Protein AF-A0A382S7E5-F1 (afdb_monomer_lite)

InterPro domains:
  IPR021523 Protein of unknown function DUF3187 [PF11383] (9-156)

Radius of gyration: 20.49 Å; chains: 1; bounding box: 45×39×52 Å

Organism: NCBI:txid408172

pLDDT: mean 77.65, std 15.8, range [34.34, 96.56]

Structure (mmCIF, N/CA/C/O backbone):
data_AF-A0A382S7E5-F1
#
_entry.id   AF-A0A382S7E5-F1
#
loop_
_atom_site.group_PDB
_atom_site.id
_atom_site.type_symbol
_atom_site.label_atom_id
_atom_site.label_alt_id
_atom_site.label_comp_id
_atom_site.label_asym_id
_atom_site.label_entity_id
_atom_site.label_seq_id
_atom_site.pdbx_PDB_ins_code
_atom_site.Cartn_x
_atom_site.Cartn_y
_atom_site.Cartn_z
_atom_site.occupancy
_atom_site.B_iso_or_equiv
_atom_site.auth_seq_id
_atom_site.auth_comp_id
_atom_site.auth_asym_id
_atom_site.auth_atom_id
_atom_site.pdbx_PDB_model_num
ATOM 1 N N . VAL A 1 1 ? 22.629 -14.779 -7.024 1.00 34.34 1 VAL A N 1
ATOM 2 C CA . VAL A 1 1 ? 22.040 -15.539 -5.892 1.00 34.34 1 VAL A CA 1
ATOM 3 C C . VAL A 1 1 ? 20.752 -14.827 -5.507 1.00 34.34 1 VAL A C 1
ATOM 5 O O . VAL A 1 1 ? 20.837 -13.763 -4.911 1.00 34.34 1 VAL A O 1
ATOM 8 N N . LYS A 1 2 ? 19.585 -15.326 -5.947 1.00 38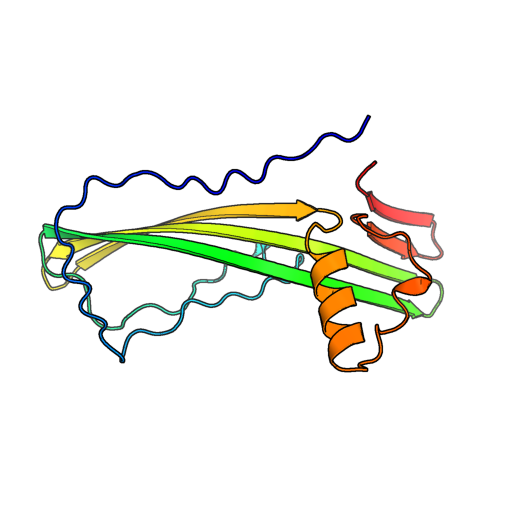.50 2 LYS A N 1
ATOM 9 C CA . LYS A 1 2 ? 18.281 -14.711 -5.643 1.00 38.50 2 LYS A CA 1
ATOM 10 C C . LYS A 1 2 ? 18.067 -14.766 -4.128 1.00 38.50 2 LYS A C 1
ATOM 12 O O . LYS A 1 2 ? 17.980 -15.855 -3.565 1.00 38.50 2 LYS A O 1
ATOM 17 N N . ARG A 1 3 ? 18.022 -13.613 -3.460 1.00 44.47 3 ARG A N 1
ATOM 18 C CA . ARG A 1 3 ? 17.517 -13.535 -2.087 1.00 44.47 3 ARG A CA 1
ATOM 19 C C . ARG A 1 3 ? 16.009 -13.720 -2.193 1.00 44.47 3 ARG A C 1
ATOM 21 O O . ARG A 1 3 ? 15.323 -12.776 -2.560 1.00 44.47 3 ARG A O 1
ATOM 28 N N . SER A 1 4 ? 15.494 -14.927 -1.951 1.00 41.88 4 SER A N 1
ATOM 29 C CA . SER A 1 4 ? 14.046 -15.095 -1.821 1.00 41.88 4 SER A CA 1
ATOM 30 C C . SER A 1 4 ? 13.624 -14.323 -0.574 1.00 41.88 4 SER A C 1
ATOM 32 O O . SER A 1 4 ? 13.877 -14.768 0.548 1.00 41.88 4 SER A O 1
ATOM 34 N N . GLN A 1 5 ? 13.059 -13.134 -0.759 1.00 51.91 5 GLN A N 1
ATOM 35 C CA . GLN A 1 5 ? 12.388 -12.432 0.320 1.00 51.91 5 GLN A CA 1
ATOM 36 C C . GLN A 1 5 ? 11.166 -13.288 0.660 1.00 51.91 5 GLN A C 1
ATOM 38 O O . GLN A 1 5 ? 10.186 -13.318 -0.079 1.00 51.91 5 GLN A O 1
ATOM 43 N N . LEU A 1 6 ? 11.264 -14.094 1.721 1.00 44.97 6 LEU A N 1
ATOM 44 C CA . LEU A 1 6 ? 10.096 -14.763 2.275 1.00 44.97 6 LEU A CA 1
ATOM 45 C C . LEU A 1 6 ? 9.182 -13.655 2.802 1.00 44.97 6 LEU A C 1
ATOM 47 O O . LEU A 1 6 ? 9.420 -13.110 3.880 1.00 44.97 6 LEU A O 1
ATOM 51 N N . PHE A 1 7 ? 8.137 -13.323 2.049 1.00 49.59 7 PHE A N 1
ATOM 52 C CA . PHE A 1 7 ? 7.020 -12.555 2.577 1.00 49.59 7 PHE A CA 1
ATOM 53 C C . PHE A 1 7 ? 6.308 -13.452 3.585 1.00 49.59 7 PHE A C 1
ATOM 55 O O . PHE A 1 7 ? 5.495 -14.310 3.239 1.00 49.59 7 PHE A O 1
ATOM 62 N N . LEU A 1 8 ? 6.702 -13.320 4.850 1.00 39.62 8 LEU A N 1
ATOM 63 C CA . LEU A 1 8 ? 6.115 -14.075 5.940 1.00 39.62 8 LEU A CA 1
ATOM 64 C C . LEU A 1 8 ? 4.685 -13.566 6.150 1.00 39.62 8 LEU A C 1
ATOM 66 O O . LEU A 1 8 ? 4.448 -12.614 6.894 1.00 39.62 8 LEU A O 1
ATOM 70 N N . ILE A 1 9 ? 3.719 -14.209 5.496 1.00 49.25 9 ILE A N 1
ATOM 71 C CA . ILE A 1 9 ? 2.330 -14.165 5.942 1.00 49.25 9 ILE A CA 1
ATOM 72 C C . ILE A 1 9 ? 2.328 -14.911 7.273 1.00 49.25 9 ILE A C 1
ATOM 74 O O . ILE A 1 9 ? 2.323 -16.141 7.320 1.00 49.25 9 ILE A O 1
ATOM 78 N N . LEU A 1 10 ? 2.433 -14.162 8.369 1.00 41.34 10 LEU A N 1
ATOM 79 C CA . LEU A 1 10 ? 2.378 -14.718 9.710 1.00 41.34 10 LEU A CA 1
ATOM 80 C C . LEU A 1 10 ? 0.947 -15.211 9.963 1.00 41.34 10 LEU A C 1
ATOM 82 O O . LEU A 1 10 ? 0.101 -14.483 10.479 1.00 41.34 10 LEU A O 1
ATOM 86 N N . VAL A 1 11 ? 0.675 -16.462 9.596 1.00 45.94 11 VAL A N 1
ATOM 87 C CA . VAL A 1 11 ? -0.523 -17.179 10.035 1.00 45.94 11 VAL A CA 1
ATOM 88 C C . VAL A 1 11 ? -0.266 -17.614 11.475 1.00 45.94 11 VAL A C 1
ATOM 90 O O . VAL A 1 11 ? 0.164 -18.731 11.748 1.00 45.94 11 VAL A O 1
ATOM 93 N N . LEU A 1 12 ? -0.454 -16.689 12.417 1.00 43.00 12 LEU A N 1
ATOM 94 C CA . LEU A 1 12 ? -0.509 -17.037 13.833 1.00 43.00 12 LEU A CA 1
ATOM 95 C C . LEU A 1 12 ? -1.721 -17.958 14.037 1.00 43.00 12 LEU A C 1
ATOM 97 O O . LEU A 1 12 ? -2.836 -17.549 13.698 1.00 43.00 12 LEU A O 1
ATOM 101 N N . PRO A 1 13 ? -1.554 -19.165 14.610 1.00 43.41 13 PRO A N 1
ATOM 102 C CA . PRO A 1 13 ? -2.684 -19.930 15.098 1.00 43.41 13 PRO A CA 1
ATOM 103 C C . PRO A 1 13 ? -3.197 -19.186 16.330 1.00 43.41 13 PRO A C 1
ATOM 105 O O . PRO A 1 13 ? -2.748 -19.407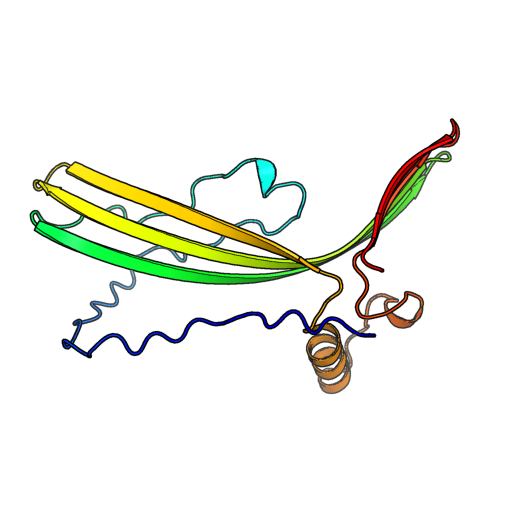 17.454 1.00 43.41 13 PRO A O 1
ATOM 108 N N . LEU A 1 14 ? -4.090 -18.222 16.113 1.00 47.56 14 LEU A N 1
ATOM 109 C CA . LEU A 1 14 ? -4.796 -17.575 17.201 1.00 47.56 14 LEU A CA 1
ATOM 110 C C . LEU A 1 14 ? -5.669 -18.666 17.814 1.00 47.56 14 LEU A C 1
ATOM 112 O O . LEU A 1 14 ? -6.585 -19.155 17.154 1.00 47.56 14 LEU A O 1
ATOM 116 N N . ALA A 1 15 ? -5.325 -19.108 19.027 1.00 46.69 15 ALA A N 1
ATOM 117 C CA . ALA A 1 15 ? -6.127 -20.054 19.787 1.00 46.69 15 ALA A CA 1
ATOM 118 C C . ALA A 1 15 ? -7.587 -19.597 19.704 1.00 46.69 15 ALA A C 1
ATOM 120 O O . ALA A 1 15 ? -7.923 -18.502 20.160 1.00 46.69 15 ALA A O 1
ATOM 121 N N . ALA A 1 16 ? -8.405 -20.392 19.014 1.00 45.72 16 ALA A N 1
ATOM 122 C CA . ALA A 1 16 ? -9.758 -20.031 18.642 1.00 45.72 16 ALA A CA 1
ATOM 123 C C . ALA A 1 16 ? -10.628 -19.977 19.900 1.00 45.72 16 ALA A C 1
ATOM 125 O O . ALA A 1 16 ? -11.308 -20.936 20.257 1.00 45.72 16 ALA A O 1
ATOM 126 N N . THR A 1 17 ? -10.635 -18.834 20.580 1.00 51.66 17 THR A N 1
ATOM 127 C CA . THR A 1 17 ? -11.880 -18.394 21.188 1.00 51.66 17 THR A CA 1
ATOM 128 C C . THR A 1 17 ? -12.833 -18.135 20.021 1.00 51.66 17 THR A C 1
ATOM 130 O O . THR A 1 17 ? -12.409 -17.564 19.012 1.00 51.66 17 THR A O 1
ATOM 133 N N . PRO A 1 18 ? -14.094 -18.594 20.075 1.00 45.38 18 PRO A N 1
ATOM 134 C CA . PRO A 1 18 ? -15.064 -18.239 19.056 1.00 45.38 18 PRO A CA 1
ATOM 135 C C . PRO A 1 18 ? -15.280 -16.727 19.138 1.00 45.38 18 PRO A C 1
ATOM 137 O O . PRO A 1 18 ? -16.101 -16.229 19.906 1.00 45.38 18 PRO A O 1
ATOM 140 N N . ALA A 1 19 ? -14.497 -15.979 18.367 1.00 54.31 19 ALA A N 1
ATOM 141 C CA . ALA A 1 19 ? -14.784 -14.597 18.079 1.00 54.31 19 ALA A CA 1
ATOM 142 C C . ALA A 1 19 ? -16.052 -14.632 17.235 1.00 54.31 19 ALA A C 1
ATOM 144 O O . ALA A 1 19 ? -16.029 -15.027 16.069 1.00 54.31 19 ALA A O 1
ATOM 145 N N . VAL A 1 20 ? -17.181 -14.276 17.845 1.00 50.19 20 VAL A N 1
ATOM 146 C CA . VAL A 1 20 ? -18.392 -13.969 17.094 1.00 50.19 20 VAL A CA 1
ATOM 147 C C . VAL A 1 20 ? -18.036 -12.767 16.228 1.00 50.19 20 VAL A C 1
ATOM 149 O O . VAL A 1 20 ? -18.048 -11.625 16.688 1.00 50.19 20 VAL A O 1
ATOM 152 N N . ALA A 1 21 ? -17.641 -13.034 14.986 1.00 53.62 21 ALA A N 1
ATOM 153 C CA . ALA A 1 21 ? -17.513 -12.018 13.967 1.00 53.62 21 ALA A CA 1
ATOM 154 C C . ALA A 1 21 ? -18.932 -11.533 13.677 1.00 53.62 21 ALA A C 1
ATOM 156 O O . ALA A 1 21 ? -19.658 -12.102 12.864 1.00 53.62 21 ALA A O 1
ATOM 157 N N . VAL A 1 22 ? -19.362 -10.506 14.409 1.00 55.00 22 VAL A N 1
ATOM 158 C CA . VAL A 1 22 ? -20.509 -9.707 13.999 1.00 55.00 22 VAL A CA 1
ATOM 159 C C . VAL A 1 22 ? -20.044 -8.984 12.743 1.00 55.00 22 VAL A C 1
ATOM 161 O O . VAL A 1 22 ? -19.401 -7.940 12.823 1.00 55.00 22 VAL A O 1
ATOM 164 N N . ASN A 1 23 ? -20.293 -9.595 11.586 1.00 53.59 23 ASN A N 1
ATOM 165 C CA . ASN A 1 23 ? -20.185 -8.921 10.303 1.00 53.59 23 ASN A CA 1
ATOM 166 C C . ASN A 1 23 ? -21.306 -7.886 10.262 1.00 53.59 23 ASN A C 1
ATOM 168 O O . ASN A 1 23 ? -22.411 -8.152 9.794 1.00 53.59 23 ASN A O 1
ATOM 172 N N . ASP A 1 24 ? -21.035 -6.723 10.842 1.00 60.09 24 ASP A N 1
ATOM 173 C CA . ASP A 1 24 ? -21.888 -5.563 10.685 1.00 60.09 24 ASP A CA 1
ATOM 174 C C . ASP A 1 24 ? -21.651 -5.076 9.250 1.00 60.09 24 ASP A C 1
ATOM 176 O O . ASP A 1 24 ? -20.605 -4.508 8.935 1.00 60.09 24 ASP A O 1
ATOM 180 N N . ILE A 1 25 ? -22.597 -5.360 8.350 1.00 63.69 25 ILE A N 1
ATOM 181 C CA . ILE A 1 25 ? -22.563 -4.975 6.923 1.00 63.69 25 ILE A CA 1
ATOM 182 C C . ILE A 1 25 ? -22.459 -3.451 6.701 1.00 63.69 25 ILE A C 1
ATOM 184 O O . ILE A 1 25 ? -22.388 -2.990 5.567 1.00 63.69 25 ILE A O 1
ATOM 188 N N . PHE A 1 26 ? -22.452 -2.673 7.785 1.00 66.81 26 PHE A N 1
ATOM 189 C CA . PHE A 1 26 ? -22.298 -1.224 7.819 1.00 66.81 26 PHE A CA 1
ATOM 190 C C . PHE A 1 26 ? -20.865 -0.755 8.135 1.00 66.81 26 PHE A C 1
ATOM 192 O O . PHE A 1 26 ? -20.632 0.452 8.222 1.00 66.81 26 PHE A O 1
ATOM 199 N N . GLU A 1 27 ? -19.892 -1.655 8.322 1.00 79.19 27 GLU A N 1
ATOM 200 C CA . GLU A 1 27 ? -18.492 -1.236 8.454 1.00 79.19 27 GLU A CA 1
ATOM 201 C C . GLU A 1 27 ? -17.883 -0.875 7.088 1.00 79.19 27 GLU A C 1
ATOM 203 O O . GLU A 1 27 ? -18.052 -1.618 6.119 1.00 79.19 27 GLU A O 1
ATOM 208 N N . PRO A 1 28 ? -17.138 0.242 6.984 1.00 79.38 28 PRO A N 1
ATOM 209 C CA . PRO A 1 28 ? -16.469 0.580 5.741 1.00 79.38 28 PRO A CA 1
ATOM 210 C C . PRO A 1 28 ? -15.362 -0.430 5.440 1.00 79.38 28 PRO A C 1
ATOM 212 O O . PRO A 1 28 ? -14.608 -0.844 6.329 1.00 79.38 28 PRO A O 1
ATOM 215 N N . PHE A 1 29 ? -15.215 -0.763 4.160 1.00 78.25 29 PHE A N 1
ATOM 216 C CA . PHE A 1 29 ? -14.026 -1.454 3.689 1.00 78.25 29 PHE A CA 1
ATOM 217 C C . PHE A 1 29 ? -12.815 -0.549 3.893 1.00 78.25 29 PHE A C 1
ATOM 219 O O . PHE A 1 29 ? -12.768 0.589 3.424 1.00 78.25 29 PHE A O 1
ATOM 226 N N . VAL A 1 30 ? -11.832 -1.061 4.626 1.00 78.19 30 VAL A N 1
ATOM 227 C CA . VAL A 1 30 ? -10.562 -0.372 4.828 1.00 78.19 30 VAL A CA 1
ATOM 228 C C . VAL A 1 30 ? -9.768 -0.516 3.536 1.00 78.19 30 VAL A C 1
ATOM 230 O O . VAL A 1 30 ? -9.259 -1.592 3.245 1.00 78.19 30 VAL A O 1
ATOM 233 N N . THR A 1 31 ? -9.691 0.562 2.765 1.00 79.06 31 THR A N 1
ATOM 234 C CA . THR A 1 31 ? -8.873 0.663 1.551 1.00 79.06 31 THR A CA 1
ATOM 235 C C . THR A 1 31 ? -7.918 1.840 1.701 1.00 79.06 31 THR A C 1
ATOM 237 O O . THR A 1 31 ? -8.227 2.835 2.368 1.00 79.06 31 THR A O 1
ATOM 240 N N . SER A 1 32 ? -6.740 1.710 1.100 1.00 83.06 32 SER A N 1
ATOM 241 C CA . SER A 1 32 ? -5.747 2.774 1.016 1.00 83.06 32 SER A CA 1
ATOM 242 C C . SER A 1 32 ? -5.261 2.963 -0.423 1.00 83.06 32 SER A C 1
ATOM 244 O O . SER A 1 32 ? -5.435 2.093 -1.276 1.00 83.06 32 SER A O 1
ATOM 246 N N . ASN A 1 33 ? -4.674 4.126 -0.714 1.00 87.19 33 ASN A N 1
ATOM 247 C CA . ASN A 1 33 ? -3.988 4.342 -1.983 1.00 87.19 33 ASN A CA 1
ATOM 248 C C . ASN A 1 33 ? -2.568 3.777 -1.872 1.00 87.19 33 ASN A C 1
ATOM 250 O O . ASN A 1 33 ? -1.753 4.291 -1.108 1.00 87.19 33 ASN A O 1
ATOM 254 N N . LEU A 1 34 ? -2.292 2.720 -2.637 1.00 88.38 34 LEU A N 1
ATOM 255 C CA . LEU A 1 34 ? -1.026 1.988 -2.596 1.00 88.38 34 LEU A CA 1
ATOM 256 C C . LEU A 1 34 ? 0.063 2.563 -3.512 1.00 88.38 34 LEU A C 1
ATOM 258 O O . LEU A 1 34 ? 1.123 1.952 -3.638 1.00 88.38 34 LEU A O 1
ATOM 262 N N . SER A 1 35 ? -0.167 3.734 -4.115 1.00 88.56 35 SER A N 1
ATOM 263 C CA . SER A 1 35 ? 0.860 4.454 -4.870 1.00 88.56 35 SER A CA 1
ATOM 264 C C . SER A 1 35 ? 2.090 4.716 -3.990 1.00 88.56 35 SER A C 1
ATOM 266 O O . SER A 1 35 ? 1.931 5.261 -2.890 1.00 88.56 35 SER A O 1
ATOM 268 N N . PRO A 1 36 ? 3.316 4.416 -4.461 1.00 86.94 36 PRO A N 1
ATOM 269 C CA . PRO A 1 36 ? 4.537 4.573 -3.667 1.00 86.94 36 PRO A CA 1
ATOM 270 C C . PRO A 1 36 ? 4.742 6.007 -3.154 1.00 86.94 36 PRO A C 1
ATOM 272 O O . PRO A 1 36 ? 5.295 6.207 -2.076 1.00 86.94 36 PRO A O 1
ATOM 275 N N . PHE A 1 37 ? 4.226 7.011 -3.868 1.00 86.50 37 PHE A N 1
ATOM 276 C CA . PHE A 1 37 ? 4.325 8.419 -3.473 1.00 86.50 37 PHE A CA 1
ATOM 277 C C . PHE A 1 37 ? 3.302 8.843 -2.415 1.00 86.50 37 PHE A C 1
ATOM 279 O O . PHE A 1 37 ? 3.529 9.804 -1.680 1.00 86.50 37 PHE A O 1
ATOM 286 N N . VAL A 1 38 ? 2.172 8.139 -2.315 1.00 86.25 38 VAL A N 1
ATOM 287 C CA . VAL A 1 38 ? 1.126 8.448 -1.329 1.00 86.25 38 VAL A CA 1
ATOM 288 C C . VAL A 1 38 ? 1.440 7.811 0.023 1.00 86.25 38 VAL A C 1
ATOM 290 O O . VAL A 1 38 ? 1.104 8.381 1.061 1.00 86.25 38 VAL A O 1
ATOM 293 N N . GLN A 1 39 ? 2.152 6.681 0.037 1.00 84.00 39 GLN A N 1
ATOM 294 C CA . GLN A 1 39 ? 2.443 5.938 1.267 1.00 84.00 39 GLN A CA 1
ATOM 295 C C . GLN A 1 39 ? 3.260 6.720 2.303 1.00 84.00 39 GLN A C 1
ATOM 297 O O . GLN A 1 39 ? 3.143 6.462 3.499 1.00 84.00 39 GLN A O 1
ATOM 302 N N . THR A 1 40 ? 4.027 7.726 1.883 1.00 79.38 40 THR A N 1
ATOM 303 C CA . THR A 1 40 ? 4.778 8.608 2.793 1.00 79.38 40 THR A CA 1
ATOM 304 C C . THR A 1 40 ? 3.879 9.526 3.632 1.00 79.38 40 THR A C 1
ATOM 306 O O . THR A 1 40 ? 4.315 10.030 4.666 1.00 79.38 40 THR A O 1
ATOM 309 N N . HIS A 1 41 ? 2.614 9.711 3.238 1.00 79.31 41 HIS A N 1
ATOM 310 C CA . HIS A 1 41 ? 1.689 10.665 3.857 1.00 79.31 41 HIS A CA 1
ATOM 311 C C . HIS A 1 41 ? 0.792 10.053 4.948 1.00 79.31 41 HIS A C 1
ATOM 313 O O . HIS A 1 41 ? 0.084 10.796 5.624 1.00 79.31 41 HIS A O 1
ATOM 319 N N . ASN A 1 42 ? 0.814 8.725 5.141 1.00 71.75 42 ASN A N 1
ATOM 320 C CA . ASN A 1 42 ? 0.095 8.007 6.211 1.00 71.75 42 ASN A CA 1
ATOM 321 C C . ASN A 1 42 ? -1.366 8.459 6.427 1.00 71.75 42 ASN A C 1
ATOM 323 O O . ASN A 1 42 ? -1.804 8.700 7.555 1.00 71.75 42 ASN A O 1
ATOM 327 N N . LEU A 1 43 ? -2.134 8.577 5.341 1.00 78.81 43 LEU A N 1
ATOM 328 C CA . LEU A 1 43 ? -3.516 9.047 5.417 1.00 78.81 43 LEU A CA 1
ATOM 329 C C . LEU A 1 43 ? -4.403 8.076 6.226 1.00 78.81 43 LEU A C 1
ATOM 331 O O . LEU A 1 43 ? -4.302 6.856 6.050 1.00 78.81 43 LEU A O 1
ATOM 335 N N . PRO A 1 44 ? -5.301 8.583 7.094 1.00 72.44 44 PRO A N 1
ATOM 336 C CA . PRO A 1 44 ? -6.256 7.742 7.803 1.00 72.44 44 PRO A CA 1
ATOM 337 C C . PRO A 1 44 ? -7.185 7.013 6.828 1.00 72.44 44 PRO A C 1
ATOM 339 O O . PRO A 1 44 ? -7.695 7.602 5.879 1.00 72.44 44 PRO A O 1
ATOM 342 N N . SER A 1 45 ? -7.455 5.740 7.101 1.00 76.50 45 SER A N 1
ATOM 343 C CA . SER A 1 45 ? -8.486 4.972 6.397 1.00 76.50 45 SER A CA 1
ATOM 344 C C . SER A 1 45 ? -9.852 5.143 7.056 1.00 76.50 45 SER A C 1
ATOM 346 O O . SER A 1 45 ? -9.953 5.538 8.221 1.00 76.50 45 SER A O 1
ATOM 348 N N . ALA A 1 46 ? -10.910 4.817 6.311 1.00 81.88 46 ALA A N 1
ATOM 349 C CA . ALA A 1 46 ? -12.267 4.798 6.836 1.00 81.88 46 ALA A CA 1
ATOM 350 C C . ALA A 1 46 ? -12.379 3.852 8.045 1.00 81.88 46 ALA A C 1
ATOM 352 O O . ALA A 1 46 ? -11.823 2.752 8.060 1.00 81.88 46 ALA A O 1
ATOM 353 N N . ARG A 1 47 ? -13.114 4.290 9.071 1.00 79.50 47 ARG A N 1
ATOM 354 C CA . ARG A 1 47 ? -13.357 3.531 10.303 1.00 79.50 47 ARG A CA 1
ATOM 355 C C . ARG A 1 47 ? -14.855 3.467 10.590 1.00 79.50 47 ARG A C 1
ATOM 357 O O . ARG A 1 47 ? -15.585 4.357 10.152 1.00 79.50 47 ARG A O 1
ATOM 364 N N . PRO A 1 48 ? -15.326 2.443 11.318 1.00 82.25 48 PRO A N 1
ATOM 365 C CA . PRO A 1 48 ? -16.710 2.392 11.765 1.00 82.25 48 PRO A CA 1
ATOM 366 C C . PRO A 1 48 ? -17.074 3.642 12.570 1.00 82.25 48 PRO A C 1
ATOM 368 O O . PRO A 1 48 ? -16.291 4.104 13.397 1.00 82.25 48 PRO A O 1
ATOM 371 N N . ALA A 1 49 ? -18.282 4.163 12.360 1.00 84.44 49 ALA A N 1
ATOM 372 C CA . ALA A 1 49 ? -18.789 5.292 13.142 1.00 84.44 49 ALA A CA 1
ATOM 373 C C . ALA A 1 49 ? -19.104 4.904 14.599 1.00 84.44 49 ALA A C 1
ATOM 375 O O . ALA A 1 49 ? -19.146 5.753 15.488 1.00 84.44 49 ALA A O 1
ATOM 376 N N . LYS A 1 50 ? -19.350 3.614 14.849 1.00 88.31 50 LYS A N 1
ATOM 377 C CA . LYS A 1 50 ? -19.683 3.084 16.168 1.00 88.31 50 LYS A CA 1
ATOM 378 C C . LYS A 1 50 ? -18.413 2.750 16.942 1.00 88.31 50 LYS A C 1
ATOM 380 O O . LYS A 1 50 ? -17.622 1.926 16.492 1.00 88.31 50 LYS A O 1
ATOM 385 N N . LEU A 1 51 ? -18.276 3.348 18.124 1.00 91.38 51 LEU A N 1
ATOM 386 C CA . LEU A 1 51 ? -17.179 3.062 19.046 1.00 91.38 51 LEU A CA 1
ATOM 387 C C . LEU A 1 51 ? -17.275 1.642 19.614 1.00 91.38 51 LEU A C 1
ATOM 389 O O . LEU A 1 51 ? -18.370 1.098 19.819 1.00 91.38 51 LEU A O 1
ATOM 393 N N . LEU A 1 52 ? -16.119 1.070 19.936 1.00 90.75 52 LEU A N 1
ATOM 394 C CA . LEU A 1 52 ? -16.035 -0.141 20.738 1.00 90.75 52 LEU A CA 1
ATOM 395 C C . LEU A 1 52 ? -16.654 0.075 22.121 1.00 90.75 52 LEU A C 1
ATOM 397 O O . LEU A 1 52 ? -16.432 1.089 22.782 1.00 90.75 52 LEU A O 1
ATOM 401 N N . LYS A 1 53 ? -17.401 -0.931 22.587 1.00 91.94 53 LYS A N 1
ATOM 402 C CA . LYS A 1 53 ? -17.908 -0.956 23.963 1.00 91.94 53 LYS A CA 1
ATOM 403 C C . LYS A 1 53 ? -16.741 -0.937 24.948 1.00 91.94 53 LYS A C 1
ATOM 405 O O . LYS A 1 53 ? -15.681 -1.512 24.674 1.00 91.94 53 LYS A O 1
ATOM 410 N N . LYS A 1 54 ? -16.966 -0.355 26.128 1.00 95.62 54 LYS A N 1
ATOM 411 C CA . LYS A 1 54 ? -15.983 -0.352 27.218 1.00 95.62 54 LYS A CA 1
ATOM 412 C C . LYS A 1 54 ? -15.413 -1.757 27.469 1.00 95.62 54 LYS A C 1
ATOM 414 O O . LYS A 1 54 ? -16.165 -2.721 27.596 1.00 95.62 54 LYS A O 1
ATOM 419 N N . GLY A 1 55 ? -14.090 -1.860 27.558 1.00 93.62 55 GLY A N 1
ATOM 420 C CA . GLY A 1 55 ? -13.377 -3.112 27.820 1.00 93.62 55 GLY A CA 1
ATOM 421 C C . GLY A 1 55 ? -13.231 -4.034 26.607 1.00 93.62 55 GLY A C 1
ATOM 422 O O . GLY A 1 55 ? -12.640 -5.103 26.733 1.00 93.62 55 GLY A O 1
ATOM 423 N N . THR A 1 56 ? -13.744 -3.648 25.435 1.00 92.94 56 THR A N 1
ATOM 424 C CA . THR A 1 56 ? -13.615 -4.450 24.212 1.00 92.94 56 THR A CA 1
ATOM 425 C C . THR A 1 56 ? -12.350 -4.066 23.456 1.00 92.94 56 THR A C 1
ATOM 427 O O . THR A 1 56 ? -12.092 -2.884 23.230 1.00 92.94 56 THR A O 1
ATOM 430 N N . MET A 1 57 ? -11.595 -5.074 23.022 1.00 92.12 57 MET A N 1
ATOM 431 C CA . MET A 1 57 ? -10.458 -4.921 22.121 1.00 92.12 57 MET A CA 1
ATOM 432 C C . MET A 1 57 ? -10.819 -5.441 20.730 1.00 92.12 57 MET A C 1
ATOM 434 O O . MET A 1 57 ? -11.476 -6.474 20.595 1.00 92.12 57 MET A O 1
ATOM 438 N N . ARG A 1 58 ? -10.351 -4.748 19.695 1.00 89.25 58 ARG A N 1
ATOM 439 C CA . ARG A 1 58 ? -10.421 -5.198 18.306 1.00 89.25 58 ARG A CA 1
ATOM 440 C C . ARG A 1 58 ? -9.024 -5.191 17.711 1.00 89.25 58 ARG A C 1
ATOM 442 O O . ARG A 1 58 ? -8.341 -4.175 17.760 1.00 89.25 58 ARG A O 1
ATOM 449 N N . ILE A 1 59 ? -8.639 -6.310 17.113 1.00 89.88 59 ILE A N 1
ATOM 450 C CA . ILE A 1 59 ? -7.406 -6.435 16.340 1.00 89.88 59 ILE A CA 1
ATOM 451 C C . ILE A 1 59 ? -7.802 -6.682 14.887 1.00 89.88 59 ILE A C 1
ATOM 453 O O . ILE A 1 59 ? -8.653 -7.526 14.609 1.00 89.88 59 ILE A O 1
ATOM 457 N N . ARG A 1 60 ? -7.206 -5.931 13.964 1.00 86.19 60 ARG A N 1
ATOM 458 C CA . ARG A 1 60 ? -7.408 -6.078 12.523 1.00 86.19 60 ARG A CA 1
ATOM 459 C C . ARG A 1 60 ? -6.054 -6.125 11.834 1.00 86.19 60 ARG A C 1
ATOM 461 O O . ARG A 1 60 ? -5.265 -5.199 11.980 1.00 86.19 60 ARG A O 1
ATOM 468 N N . LEU A 1 61 ? -5.814 -7.191 11.081 1.00 87.94 61 LEU A N 1
ATOM 469 C CA . LEU A 1 61 ? -4.703 -7.285 10.144 1.00 87.94 61 LEU A CA 1
ATOM 470 C C . LEU A 1 61 ? -5.261 -7.093 8.735 1.00 87.94 61 LEU A C 1
ATOM 472 O O . LEU A 1 61 ? -6.189 -7.796 8.338 1.00 87.94 61 LEU A O 1
ATOM 476 N N . THR A 1 62 ? -4.710 -6.133 8.004 1.00 86.44 62 THR A N 1
ATOM 477 C CA . THR A 1 62 ? -5.062 -5.870 6.607 1.00 86.44 62 THR A CA 1
ATOM 478 C C . THR A 1 62 ? -3.821 -6.072 5.752 1.00 86.44 62 THR A C 1
ATOM 480 O O . THR A 1 62 ? -2.798 -5.450 6.026 1.00 86.44 62 THR A O 1
ATOM 483 N N . SER A 1 63 ? -3.922 -6.915 4.727 1.00 87.81 63 SER A N 1
ATOM 484 C CA . SER A 1 63 ? -2.870 -7.132 3.735 1.00 87.81 63 SER A CA 1
ATOM 485 C C . SER A 1 63 ? -3.371 -6.658 2.378 1.00 87.81 63 SER A C 1
ATOM 487 O O . SER A 1 63 ? -4.407 -7.111 1.897 1.00 87.81 63 SER A O 1
ATOM 489 N N . GLU A 1 64 ? -2.641 -5.723 1.791 1.00 87.38 64 GLU A N 1
ATOM 490 C CA . GLU A 1 64 ? -2.930 -5.102 0.507 1.00 87.38 64 GLU A CA 1
ATOM 491 C C . GLU A 1 64 ? -1.715 -5.282 -0.408 1.00 87.38 64 GLU A C 1
ATOM 493 O O . GLU A 1 64 ? -0.568 -5.182 0.038 1.00 87.38 64 GLU A O 1
ATOM 498 N N . ILE A 1 65 ? -1.972 -5.527 -1.690 1.00 88.00 65 ILE A N 1
ATOM 499 C CA . ILE A 1 65 ? -0.951 -5.622 -2.731 1.00 88.00 65 ILE A CA 1
ATOM 500 C C . ILE A 1 65 ? -1.385 -4.775 -3.925 1.00 88.00 65 ILE A C 1
ATOM 502 O O . ILE A 1 65 ? -2.564 -4.766 -4.284 1.00 88.00 65 ILE A O 1
ATOM 506 N N . ALA A 1 66 ? -0.450 -4.046 -4.527 1.00 87.81 66 ALA A N 1
ATOM 507 C CA . ALA A 1 66 ? -0.698 -3.280 -5.741 1.00 87.81 66 ALA A CA 1
ATOM 508 C C . ALA A 1 66 ? 0.506 -3.324 -6.677 1.00 87.81 66 ALA A C 1
ATOM 510 O O . ALA A 1 66 ? 1.637 -3.109 -6.248 1.00 87.81 66 ALA A O 1
ATOM 511 N N . ASN A 1 67 ? 0.239 -3.531 -7.962 1.00 85.69 67 ASN A N 1
ATOM 512 C CA . ASN A 1 67 ? 1.231 -3.394 -9.018 1.00 85.69 67 ASN A CA 1
ATOM 513 C C . ASN A 1 67 ? 1.178 -1.958 -9.570 1.00 85.69 67 ASN A C 1
ATOM 515 O O . ASN A 1 67 ? 0.095 -1.444 -9.866 1.00 85.69 67 ASN A O 1
ATOM 519 N N . ASN A 1 68 ? 2.327 -1.294 -9.653 1.00 87.06 68 ASN A N 1
ATOM 520 C CA . ASN A 1 68 ? 2.460 0.080 -10.120 1.00 87.06 68 ASN A CA 1
ATOM 521 C C . ASN A 1 68 ? 3.295 0.072 -11.398 1.00 87.06 68 ASN A C 1
ATOM 523 O O . ASN A 1 68 ? 4.438 -0.360 -11.364 1.00 87.06 68 ASN A O 1
ATOM 527 N N . PHE A 1 69 ? 2.741 0.592 -12.495 1.00 85.94 69 PHE A N 1
ATOM 528 C CA . PHE A 1 69 ? 3.465 0.765 -13.754 1.00 85.94 69 PHE A CA 1
ATOM 529 C C . PHE A 1 69 ? 3.113 2.114 -14.388 1.00 85.94 69 PHE A C 1
ATOM 531 O O . PHE A 1 69 ? 1.992 2.322 -14.861 1.00 85.94 69 PHE A O 1
ATOM 538 N N . THR A 1 70 ? 4.065 3.042 -14.385 1.00 87.75 70 THR A N 1
ATOM 539 C CA . THR A 1 70 ? 3.992 4.343 -15.065 1.00 87.75 70 THR A CA 1
ATOM 540 C C . THR A 1 70 ? 5.321 4.607 -15.751 1.00 87.75 70 THR A C 1
ATOM 542 O O . THR A 1 70 ? 6.357 4.539 -15.105 1.00 87.75 70 THR A O 1
ATOM 545 N N . SER A 1 71 ? 5.316 4.944 -17.036 1.00 87.31 71 SER A N 1
ATOM 546 C CA . SER A 1 71 ? 6.515 5.401 -17.741 1.00 87.31 71 SER A CA 1
ATOM 547 C C . SER A 1 71 ? 6.128 6.535 -18.677 1.00 87.31 71 SER A C 1
ATOM 549 O O . SER A 1 71 ? 5.134 6.417 -19.398 1.00 87.31 71 SER A O 1
ATOM 551 N N . ASP A 1 72 ? 6.864 7.639 -18.611 1.00 89.81 72 ASP A N 1
ATOM 552 C CA . ASP A 1 72 ? 6.639 8.812 -19.448 1.00 89.81 72 ASP A CA 1
ATOM 553 C C . ASP A 1 72 ? 7.950 9.580 -19.673 1.00 89.81 72 ASP A C 1
ATOM 555 O O . ASP A 1 72 ? 8.887 9.517 -18.869 1.00 89.81 72 ASP A O 1
ATOM 559 N N . SER A 1 73 ? 8.021 10.317 -20.775 1.00 89.94 73 SER A N 1
ATOM 560 C CA . SER A 1 73 ? 9.167 11.156 -21.117 1.00 89.94 73 SER A CA 1
ATOM 561 C C . SER A 1 73 ? 8.724 12.400 -21.877 1.00 89.94 73 SER A C 1
ATOM 563 O O . SER A 1 73 ? 8.024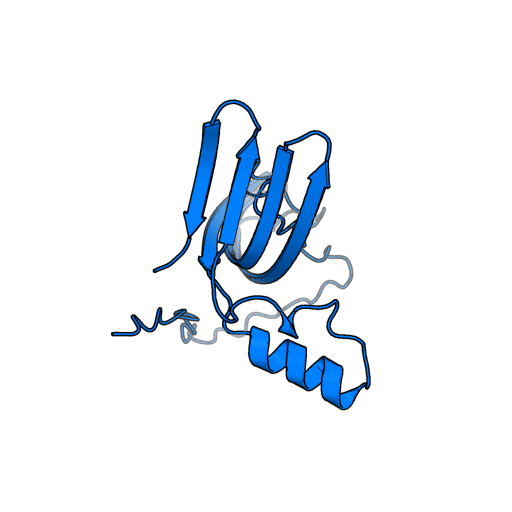 12.299 -22.885 1.00 89.94 73 SER A O 1
ATOM 565 N N . SER A 1 74 ? 9.179 13.571 -21.438 1.00 90.75 74 SER A N 1
ATOM 566 C CA . SER A 1 74 ? 8.886 14.850 -22.081 1.00 90.75 74 SER A CA 1
ATOM 567 C C . SER A 1 74 ? 10.000 15.860 -21.825 1.00 90.75 74 SER A C 1
ATOM 569 O O . SER A 1 74 ? 10.540 15.937 -20.729 1.00 90.75 74 SER A O 1
ATOM 571 N N . SER A 1 75 ? 10.337 16.668 -22.835 1.00 88.38 75 SER A N 1
ATOM 572 C CA . SER A 1 75 ? 11.243 17.827 -22.700 1.00 88.38 75 SER A CA 1
ATOM 573 C C . SER A 1 75 ? 12.617 17.525 -22.068 1.00 88.38 75 SER A C 1
ATOM 575 O O . SER A 1 75 ? 13.194 18.368 -21.385 1.00 88.38 75 SER A O 1
ATOM 577 N N . GLY A 1 76 ? 13.157 16.325 -22.315 1.00 86.50 76 GLY A N 1
ATOM 578 C CA . GLY A 1 76 ? 14.441 15.875 -21.759 1.00 86.50 76 GLY A CA 1
ATOM 579 C C . GLY A 1 76 ? 14.373 15.402 -20.299 1.00 86.50 76 GLY A C 1
ATOM 580 O O . GLY A 1 76 ? 15.397 15.123 -19.678 1.00 86.50 76 GLY A O 1
ATOM 581 N N . GLU A 1 77 ? 13.168 15.262 -19.762 1.00 90.81 77 GLU A N 1
ATOM 582 C CA . GLU A 1 77 ? 12.874 14.581 -18.509 1.00 90.81 77 GLU A CA 1
ATOM 583 C C . GLU A 1 77 ? 12.220 13.228 -18.807 1.00 90.81 77 GLU A C 1
ATOM 585 O O . GLU A 1 77 ? 11.423 13.098 -19.741 1.00 90.81 77 GLU A O 1
ATOM 590 N N . SER A 1 78 ? 12.554 12.203 -18.030 1.00 90.94 78 SER A N 1
ATOM 591 C CA . SER A 1 78 ? 11.858 10.919 -18.094 1.00 90.94 78 SER A CA 1
ATOM 592 C C . SER A 1 78 ? 11.666 10.330 -16.711 1.00 90.94 78 SER A C 1
ATOM 594 O O . SER A 1 78 ? 12.560 10.406 -15.865 1.00 90.94 78 SER A O 1
ATOM 596 N N . ILE A 1 79 ? 10.517 9.695 -16.520 1.00 90.75 79 ILE A N 1
ATOM 597 C CA . ILE A 1 79 ? 10.135 9.017 -15.291 1.00 90.75 79 ILE A CA 1
ATOM 598 C C . ILE A 1 79 ? 9.664 7.603 -15.614 1.00 90.75 79 ILE A C 1
ATOM 600 O O . ILE A 1 79 ? 8.907 7.381 -16.556 1.00 90.75 79 ILE A O 1
ATOM 604 N N . THR A 1 80 ? 10.119 6.634 -14.833 1.00 89.62 80 THR A N 1
ATOM 605 C CA . THR A 1 80 ? 9.636 5.254 -14.855 1.00 89.62 80 THR A CA 1
ATOM 606 C C . THR A 1 80 ? 9.434 4.788 -13.424 1.00 89.62 80 THR A C 1
ATOM 608 O O . THR A 1 80 ? 10.328 4.916 -12.597 1.00 89.62 80 THR A O 1
ATOM 611 N N . ILE A 1 81 ? 8.242 4.282 -13.137 1.00 89.69 81 ILE A N 1
ATOM 612 C CA . ILE A 1 81 ? 7.805 3.752 -11.851 1.00 89.69 81 ILE A CA 1
ATOM 613 C C . ILE A 1 81 ? 7.202 2.384 -12.135 1.00 89.69 81 ILE A C 1
ATOM 615 O O . ILE A 1 81 ? 6.044 2.296 -12.540 1.00 89.69 81 ILE A O 1
ATOM 619 N N . ASP A 1 82 ? 8.005 1.344 -11.957 1.00 87.38 82 ASP A N 1
ATOM 620 C CA . ASP A 1 82 ? 7.615 -0.057 -12.101 1.00 87.38 82 ASP A CA 1
ATOM 621 C C . ASP A 1 82 ? 7.923 -0.805 -10.800 1.00 87.38 82 ASP A C 1
ATOM 623 O O . ASP A 1 82 ? 9.030 -0.692 -10.262 1.00 87.38 82 ASP A O 1
ATOM 627 N N . GLY A 1 83 ? 6.933 -1.506 -10.255 1.00 88.19 83 GLY A N 1
ATOM 628 C CA . GLY A 1 83 ? 7.109 -2.319 -9.057 1.00 88.19 83 GLY A CA 1
ATOM 629 C C . GLY A 1 83 ? 5.820 -2.674 -8.319 1.00 88.19 83 GLY A C 1
ATOM 630 O O . GLY A 1 83 ? 4.747 -2.087 -8.488 1.00 88.19 83 GLY A O 1
ATOM 631 N N . GLU A 1 84 ? 5.949 -3.634 -7.417 1.00 88.06 84 GLU A N 1
ATOM 632 C CA . GLU A 1 84 ? 4.900 -4.165 -6.561 1.00 88.06 84 GLU A CA 1
ATOM 633 C C . GLU A 1 84 ? 5.015 -3.581 -5.150 1.00 88.06 84 GLU A C 1
ATOM 635 O O . GLU A 1 84 ? 6.076 -3.580 -4.526 1.00 88.06 84 GLU A O 1
ATOM 640 N N . THR A 1 85 ? 3.901 -3.077 -4.628 1.00 89.69 85 THR A N 1
ATOM 641 C CA . THR A 1 85 ? 3.795 -2.581 -3.257 1.00 89.69 85 THR A CA 1
ATOM 642 C C . THR A 1 85 ? 2.988 -3.558 -2.425 1.00 89.69 85 THR A C 1
ATOM 644 O O . THR A 1 85 ? 1.806 -3.774 -2.691 1.00 89.69 85 THR A O 1
ATOM 647 N N . TRP A 1 86 ? 3.610 -4.077 -1.374 1.00 88.12 86 TRP A N 1
ATOM 648 C CA . TRP A 1 86 ? 2.955 -4.831 -0.315 1.00 88.12 86 TRP A CA 1
ATOM 649 C C . TRP A 1 86 ? 2.754 -3.938 0.896 1.00 88.12 86 TRP A C 1
ATOM 651 O O . TRP A 1 86 ? 3.687 -3.280 1.359 1.00 88.12 86 TRP A O 1
ATOM 661 N N . ARG A 1 87 ? 1.552 -3.955 1.461 1.00 88.69 87 ARG A N 1
ATOM 662 C CA . ARG A 1 87 ? 1.230 -3.226 2.684 1.00 88.69 87 ARG A CA 1
ATOM 663 C C . ARG A 1 87 ? 0.492 -4.128 3.649 1.00 88.69 87 ARG A C 1
ATOM 665 O O . ARG A 1 87 ? -0.624 -4.560 3.390 1.00 88.69 87 ARG A O 1
ATOM 672 N N . ASN A 1 88 ? 1.111 -4.366 4.796 1.00 88.81 88 ASN A N 1
ATOM 673 C CA . ASN A 1 88 ? 0.520 -5.105 5.900 1.00 88.81 88 ASN A CA 1
ATOM 674 C C . ASN A 1 88 ? 0.293 -4.137 7.056 1.00 88.81 88 ASN A C 1
ATOM 676 O O . ASN A 1 88 ? 1.248 -3.580 7.588 1.00 88.81 88 ASN A O 1
ATOM 680 N N . GLN A 1 89 ? -0.954 -3.910 7.447 1.00 87.94 89 GLN A N 1
ATOM 681 C CA . GLN A 1 89 ? -1.292 -2.994 8.529 1.00 87.94 89 GLN A CA 1
ATOM 682 C C . GLN A 1 89 ? -1.939 -3.742 9.686 1.00 87.94 89 GLN A C 1
ATOM 684 O O . GLN A 1 89 ? -3.008 -4.335 9.535 1.00 87.94 89 GLN A O 1
ATOM 689 N N . LEU A 1 90 ? -1.321 -3.636 10.860 1.00 90.12 90 LEU A N 1
ATOM 690 C CA . LEU A 1 90 ? -1.913 -4.059 12.120 1.00 90.12 90 LEU A CA 1
ATOM 691 C C . LEU A 1 90 ? -2.622 -2.868 12.769 1.00 90.12 90 LEU A C 1
ATOM 693 O O . LEU A 1 90 ? -2.002 -1.842 13.047 1.00 90.12 90 LEU A O 1
ATOM 697 N N . HIS A 1 91 ? -3.918 -3.005 13.020 1.00 89.56 91 HIS A N 1
ATOM 698 C CA . HIS A 1 91 ? -4.711 -2.046 13.774 1.00 89.56 91 HIS A CA 1
ATOM 699 C C . HIS A 1 91 ? -5.193 -2.674 15.077 1.00 89.56 91 HIS A C 1
ATOM 701 O O . HIS A 1 91 ? -5.776 -3.760 15.067 1.00 89.56 91 HIS A O 1
ATOM 707 N N . ILE A 1 92 ? -4.968 -1.983 16.188 1.00 92.31 92 ILE A N 1
ATOM 708 C CA . ILE A 1 92 ? -5.411 -2.401 17.518 1.00 92.31 92 ILE A CA 1
ATOM 709 C C . ILE A 1 92 ? -6.239 -1.261 18.097 1.00 92.31 92 ILE A C 1
ATOM 711 O O . ILE A 1 92 ? -5.710 -0.172 18.302 1.00 92.31 92 ILE A O 1
ATOM 715 N N . SER A 1 93 ? -7.513 -1.525 18.374 1.00 93.00 93 SER A N 1
ATOM 716 C CA . SER A 1 93 ? -8.440 -0.591 19.015 1.00 93.00 93 SER A CA 1
ATOM 717 C C . SER A 1 93 ? -8.902 -1.118 20.368 1.00 93.00 93 SER A C 1
ATOM 719 O O . SER A 1 93 ? -9.134 -2.318 20.525 1.00 93.00 93 SER A O 1
ATOM 721 N N . TYR A 1 94 ? -9.103 -0.219 21.328 1.00 95.06 94 TYR A N 1
ATOM 722 C CA . TYR A 1 94 ? -9.622 -0.529 22.656 1.00 95.06 94 TYR A CA 1
ATOM 723 C C . TYR A 1 94 ? -10.652 0.508 23.119 1.00 95.06 94 TYR A C 1
ATOM 725 O O . TYR A 1 94 ? -10.380 1.712 23.140 1.00 95.06 94 TYR A O 1
ATOM 733 N N . GLY A 1 95 ? -11.835 0.035 23.521 1.00 96.56 95 GLY A N 1
ATOM 734 C CA . GLY A 1 95 ? -12.891 0.867 24.099 1.00 96.56 95 GLY A CA 1
ATOM 735 C C . GLY A 1 95 ? -12.583 1.217 25.555 1.00 96.56 95 GLY A C 1
ATOM 736 O O . GLY A 1 95 ? -12.791 0.401 26.454 1.00 96.56 95 GLY A O 1
ATOM 737 N N . LEU A 1 96 ? -12.113 2.439 25.811 1.00 96.31 96 LEU A N 1
ATOM 738 C CA . LEU A 1 96 ? -11.835 2.938 27.166 1.00 96.31 96 LEU A CA 1
ATOM 739 C C . LEU A 1 96 ? -13.133 3.213 27.946 1.00 96.31 96 LEU A C 1
ATOM 741 O O . LEU A 1 96 ? -13.202 3.010 29.160 1.00 96.31 96 LEU A O 1
ATOM 745 N N . SER A 1 97 ? -14.170 3.675 27.246 1.00 95.25 97 SER A N 1
ATOM 746 C CA . SER A 1 97 ? -15.520 3.914 27.771 1.00 95.25 97 SER A CA 1
ATOM 747 C C . SER A 1 97 ? -16.532 3.928 26.624 1.00 95.25 97 SER A C 1
ATOM 749 O O . SER A 1 97 ? -16.137 3.906 25.464 1.00 95.25 97 SER A O 1
ATOM 751 N N . ASP A 1 98 ? -17.821 4.089 26.920 1.00 90.81 98 ASP A N 1
ATOM 752 C CA . ASP A 1 98 ? -18.863 4.213 25.885 1.00 90.81 98 ASP A CA 1
ATOM 753 C C . ASP A 1 98 ? -18.747 5.494 25.031 1.00 90.81 98 ASP A C 1
ATOM 755 O O . ASP A 1 98 ? -19.533 5.704 24.110 1.00 90.81 98 ASP A O 1
ATOM 759 N N . ARG A 1 99 ? -17.782 6.373 25.341 1.00 94.75 99 ARG A N 1
ATOM 760 C CA . ARG A 1 99 ? -17.518 7.635 24.630 1.00 94.75 99 ARG A CA 1
ATOM 761 C C . ARG A 1 99 ? -16.092 7.762 24.096 1.00 94.75 99 ARG A C 1
ATOM 763 O O . ARG A 1 99 ? -15.797 8.746 23.427 1.00 94.75 99 ARG A O 1
ATOM 770 N N . TRP A 1 100 ? -15.210 6.813 24.412 1.00 95.94 100 TRP A N 1
ATOM 771 C CA . TRP A 1 100 ? -13.789 6.903 24.075 1.00 95.94 100 TRP A CA 1
ATOM 772 C C . TRP A 1 100 ? -13.254 5.569 23.575 1.00 95.94 100 TRP A C 1
ATOM 774 O O . TRP A 1 100 ? -13.328 4.561 24.278 1.00 95.94 100 TRP A O 1
ATOM 784 N N . GLU A 1 101 ? -12.628 5.611 22.405 1.00 94.81 101 GLU A N 1
ATOM 785 C CA . GLU A 1 101 ? -11.853 4.521 21.823 1.00 94.81 101 GLU A CA 1
ATOM 786 C C . GLU A 1 101 ? -10.433 5.016 21.544 1.00 94.81 101 GLU A C 1
ATOM 788 O O . GLU A 1 101 ? -10.244 6.115 21.019 1.00 94.81 101 GLU A O 1
ATOM 793 N N . LEU A 1 102 ? -9.438 4.206 21.897 1.00 94.81 102 LEU A N 1
ATOM 794 C CA . LEU A 1 102 ? -8.045 4.430 21.530 1.00 94.81 102 LEU A CA 1
ATOM 795 C C . LEU A 1 102 ? -7.646 3.410 20.469 1.00 94.81 102 LEU A C 1
ATOM 797 O O . LEU A 1 102 ? -7.918 2.225 20.639 1.00 94.81 102 LEU A O 1
ATOM 801 N N . GLY A 1 103 ? -6.979 3.861 19.408 1.00 91.94 103 GLY A N 1
ATOM 802 C CA . GLY A 1 103 ? -6.523 3.001 18.321 1.00 91.94 103 GLY A CA 1
ATOM 803 C C . GLY A 1 103 ? -5.074 3.273 17.932 1.00 91.94 103 GLY A C 1
ATOM 804 O O . GLY A 1 103 ? -4.657 4.428 17.861 1.00 91.94 103 GLY A O 1
ATOM 805 N N . ILE A 1 104 ? -4.325 2.211 17.642 1.00 92.12 104 ILE A N 1
ATOM 806 C CA . ILE A 1 104 ? -2.952 2.250 17.126 1.00 92.12 104 ILE A CA 1
ATOM 807 C C . ILE A 1 104 ? -2.929 1.540 15.770 1.00 92.12 104 ILE A C 1
ATOM 809 O O . ILE A 1 104 ? -3.497 0.459 15.623 1.00 92.12 104 ILE A O 1
ATOM 813 N N . ALA A 1 105 ? -2.274 2.147 14.778 1.00 88.19 105 ALA A N 1
ATOM 814 C CA . ALA A 1 105 ? -2.061 1.568 13.454 1.00 88.19 105 ALA A CA 1
ATOM 815 C C . ALA A 1 105 ? -0.559 1.443 13.177 1.00 88.19 105 ALA A C 1
ATOM 817 O O . ALA A 1 105 ? 0.167 2.428 13.288 1.00 88.19 105 ALA A O 1
ATOM 818 N N . ILE A 1 106 ? -0.111 0.246 12.806 1.00 90.38 106 ILE A N 1
ATOM 819 C CA . ILE A 1 106 ? 1.289 -0.058 12.504 1.00 90.38 106 ILE A CA 1
ATOM 820 C C . ILE A 1 106 ? 1.345 -0.625 11.081 1.00 90.38 106 ILE A C 1
ATOM 822 O O . ILE A 1 106 ? 0.973 -1.786 10.879 1.00 90.38 106 ILE A O 1
ATOM 826 N N . PRO A 1 107 ? 1.738 0.182 10.082 1.00 88.31 107 PRO A N 1
ATOM 827 C CA . PRO A 1 107 ? 1.935 -0.289 8.721 1.00 88.31 107 PRO A CA 1
ATOM 828 C C . PRO A 1 107 ? 3.352 -0.846 8.525 1.00 88.31 107 PRO A C 1
ATOM 830 O O . PRO A 1 107 ? 4.336 -0.270 8.980 1.00 88.31 107 PRO A O 1
ATOM 833 N N . HIS A 1 108 ? 3.450 -1.942 7.784 1.00 89.06 108 HIS A N 1
ATOM 834 C CA . HIS A 1 108 ? 4.679 -2.478 7.220 1.00 89.06 108 HIS A CA 1
ATOM 835 C C . HIS A 1 108 ? 4.537 -2.469 5.698 1.00 89.06 108 HIS A C 1
ATOM 837 O O . HIS A 1 108 ? 3.668 -3.154 5.152 1.00 89.06 108 HIS A O 1
ATOM 843 N N . ILE A 1 109 ? 5.343 -1.642 5.032 1.00 89.06 109 ILE A N 1
ATOM 844 C CA . ILE A 1 109 ? 5.262 -1.386 3.592 1.00 89.06 109 ILE A CA 1
ATOM 845 C C . ILE A 1 109 ? 6.559 -1.858 2.947 1.00 89.06 109 ILE A C 1
ATOM 847 O O . ILE A 1 109 ? 7.642 -1.518 3.422 1.00 89.06 109 ILE A O 1
ATOM 851 N N . ILE A 1 110 ? 6.435 -2.636 1.879 1.00 87.81 110 ILE A N 1
ATOM 852 C CA . ILE A 1 110 ? 7.555 -3.154 1.099 1.00 87.81 110 ILE A CA 1
ATOM 853 C C . ILE A 1 110 ? 7.298 -2.809 -0.363 1.00 87.81 110 ILE A C 1
ATOM 855 O O . ILE A 1 110 ? 6.190 -3.006 -0.861 1.00 87.81 110 ILE A O 1
ATOM 859 N N . HIS A 1 111 ? 8.328 -2.311 -1.038 1.00 88.44 111 HIS A N 1
ATOM 860 C CA . HIS A 1 111 ? 8.351 -2.159 -2.487 1.00 88.44 111 HIS A CA 1
ATOM 861 C C . HIS A 1 111 ? 9.345 -3.174 -3.051 1.00 88.44 111 HIS A C 1
ATOM 863 O O . HIS A 1 111 ? 10.480 -3.239 -2.573 1.00 88.44 111 HIS A O 1
ATOM 869 N N . ASP A 1 112 ? 8.918 -3.969 -4.026 1.00 84.31 112 ASP A N 1
ATOM 870 C CA . ASP A 1 112 ? 9.745 -4.984 -4.682 1.00 84.31 11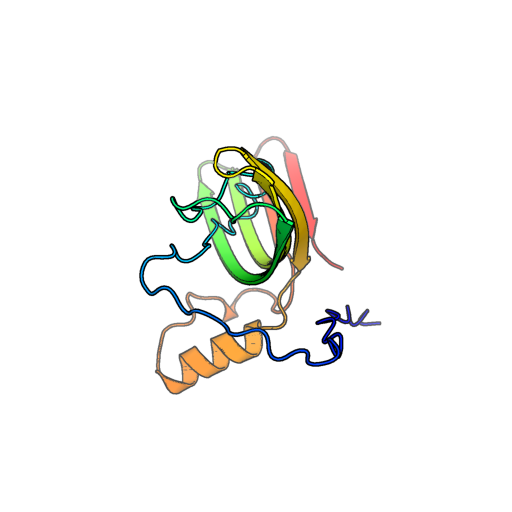2 ASP A CA 1
ATOM 871 C C . ASP A 1 112 ? 9.410 -5.068 -6.176 1.00 84.31 112 ASP A C 1
ATOM 873 O O . ASP A 1 112 ? 8.479 -4.420 -6.648 1.00 84.31 112 ASP A O 1
ATOM 877 N N . GLY A 1 113 ? 10.179 -5.844 -6.933 1.00 77.31 113 GLY A N 1
ATOM 878 C CA . GLY A 1 113 ? 10.009 -5.965 -8.376 1.00 77.31 113 GLY A CA 1
ATOM 879 C C . GLY A 1 113 ? 8.809 -6.776 -8.833 1.00 77.31 113 GLY A C 1
ATOM 880 O O . GLY A 1 113 ? 8.415 -6.663 -9.985 1.00 77.31 113 GLY A O 1
ATOM 881 N N . GLY A 1 114 ? 8.202 -7.540 -7.928 1.00 68.88 114 GLY A N 1
ATOM 882 C CA . GLY A 1 114 ? 6.993 -8.297 -8.206 1.00 68.88 114 GLY A CA 1
ATOM 883 C C . GLY A 1 114 ? 7.178 -9.787 -7.987 1.00 68.88 114 GLY A C 1
ATOM 884 O O . GLY A 1 114 ? 8.137 -10.400 -8.441 1.00 68.88 114 GLY A O 1
ATOM 885 N N . SER A 1 115 ? 6.229 -10.372 -7.266 1.00 66.75 115 SER A N 1
ATOM 886 C CA . SER A 1 115 ? 6.050 -11.823 -7.166 1.00 66.75 115 SER A CA 1
ATOM 887 C C . SER A 1 115 ? 4.717 -12.270 -7.775 1.00 66.75 115 SER A C 1
ATOM 889 O O . SER A 1 115 ? 4.557 -13.449 -8.095 1.00 66.75 115 SER A O 1
ATOM 891 N N . PHE A 1 116 ? 3.782 -11.331 -8.000 1.00 70.00 116 PHE A N 1
ATOM 892 C CA . PHE A 1 116 ? 2.515 -11.577 -8.695 1.00 70.00 116 PHE A CA 1
ATOM 893 C C . PHE A 1 116 ? 2.549 -11.264 -10.189 1.00 70.00 116 PHE A C 1
ATOM 895 O O . PHE A 1 116 ? 1.533 -11.465 -10.857 1.00 70.00 116 PHE A O 1
ATOM 902 N N . ASP A 1 117 ? 3.685 -10.835 -10.739 1.00 66.69 117 ASP A N 1
ATOM 903 C CA . ASP A 1 117 ? 3.807 -10.539 -12.168 1.00 66.69 117 ASP A CA 1
ATOM 904 C C . ASP A 1 117 ? 3.366 -11.721 -13.036 1.00 66.69 117 ASP A C 1
ATOM 906 O O . ASP A 1 117 ? 2.488 -11.561 -13.884 1.00 66.69 117 ASP A O 1
ATOM 910 N N . GLY A 1 118 ? 3.847 -12.931 -12.736 1.00 67.81 118 GLY A N 1
ATOM 911 C CA . GLY A 1 118 ? 3.422 -14.144 -13.440 1.00 67.81 118 GLY A CA 1
ATOM 912 C C . GLY A 1 118 ? 1.915 -14.421 -13.341 1.00 67.81 118 GLY A C 1
ATOM 913 O O . GLY A 1 118 ? 1.280 -14.731 -14.346 1.00 67.81 118 GLY A O 1
ATOM 914 N N . PHE A 1 119 ? 1.308 -14.240 -12.161 1.00 74.69 119 PHE A N 1
ATOM 915 C CA . PHE A 1 119 ? -0.138 -14.431 -11.980 1.00 74.69 119 PHE A CA 1
ATOM 916 C C . PHE A 1 119 ? -0.961 -13.420 -12.792 1.00 74.69 119 PHE A C 1
ATOM 918 O O . PHE A 1 119 ? -1.949 -13.795 -13.424 1.00 74.69 119 PHE A O 1
ATOM 925 N N . ILE A 1 120 ? -0.560 -12.146 -12.786 1.00 69.12 120 ILE A N 1
ATOM 926 C CA . ILE A 1 120 ? -1.246 -11.077 -13.525 1.00 69.12 120 ILE A CA 1
ATOM 927 C C . ILE A 1 120 ? -1.135 -11.319 -15.034 1.00 69.12 120 ILE A C 1
ATOM 929 O O . ILE A 1 120 ? -2.121 -11.173 -15.758 1.00 69.12 120 ILE A O 1
ATOM 933 N N . GLU A 1 121 ? 0.040 -11.726 -15.515 1.00 70.50 121 GLU A N 1
ATOM 934 C CA . GLU A 1 121 ? 0.234 -12.082 -16.920 1.00 70.50 121 GLU A CA 1
ATOM 935 C C . GLU A 1 121 ? -0.617 -13.277 -17.338 1.00 70.50 121 GLU A C 1
ATOM 937 O O . GLU A 1 121 ? -1.238 -13.245 -18.401 1.00 70.50 121 GLU A O 1
ATOM 942 N N . ASP A 1 122 ? -0.680 -14.318 -16.512 1.00 78.75 122 ASP A N 1
ATOM 943 C CA . ASP A 1 122 ? -1.494 -15.494 -16.800 1.00 78.75 122 ASP A CA 1
ATOM 944 C C . ASP A 1 122 ? -2.989 -15.165 -16.770 1.00 78.75 122 ASP A C 1
ATOM 946 O O . ASP A 1 122 ? -3.728 -15.618 -17.645 1.00 78.75 122 ASP A O 1
ATOM 950 N N . TRP A 1 123 ? -3.433 -14.296 -15.859 1.00 83.06 123 TRP A N 1
ATOM 951 C CA . TRP A 1 123 ? -4.789 -13.751 -15.882 1.00 83.06 123 TRP A CA 1
ATOM 952 C C . TRP A 1 123 ? -5.065 -13.001 -17.197 1.00 83.06 123 TRP A C 1
ATOM 954 O O . TRP A 1 123 ? -6.039 -13.313 -17.885 1.00 83.06 123 TRP A O 1
ATOM 964 N N . HIS A 1 124 ? -4.181 -12.092 -17.629 1.00 80.31 124 HIS A N 1
ATOM 965 C CA . HIS A 1 124 ? -4.324 -11.414 -18.924 1.00 80.31 124 HIS A CA 1
ATOM 966 C C . HIS A 1 124 ? -4.391 -12.400 -20.098 1.00 80.31 124 HIS A C 1
ATOM 968 O O . HIS A 1 124 ? -5.235 -12.227 -20.978 1.00 80.31 124 HIS A O 1
ATOM 974 N N . LYS A 1 125 ? -3.564 -13.454 -20.102 1.00 80.12 125 LYS A N 1
ATOM 975 C CA . LYS A 1 125 ? -3.588 -14.500 -21.139 1.00 80.12 125 LYS A CA 1
ATOM 976 C C . LYS A 1 125 ? -4.911 -15.264 -21.145 1.00 80.12 125 LYS A C 1
ATOM 978 O O . LYS A 1 125 ? -5.480 -15.457 -22.216 1.00 80.12 125 LYS A O 1
ATOM 983 N N . VAL A 1 126 ? -5.417 -15.659 -19.974 1.00 87.69 126 VAL A N 1
ATOM 984 C CA . VAL A 1 126 ? -6.696 -16.379 -19.837 1.00 87.69 126 VAL A CA 1
ATOM 985 C C . VAL A 1 126 ? -7.858 -15.558 -20.399 1.00 87.69 126 VAL A C 1
ATOM 987 O O . VAL A 1 126 ? -8.734 -16.116 -21.057 1.00 87.69 126 VAL A O 1
ATOM 990 N N . PHE A 1 127 ? -7.852 -14.241 -20.187 1.00 88.19 127 PHE A N 1
ATOM 991 C CA . PHE A 1 127 ? -8.930 -13.349 -20.628 1.00 88.19 127 PHE A CA 1
ATOM 992 C C . PHE A 1 127 ? -8.651 -12.622 -21.957 1.00 88.19 127 PHE A C 1
ATOM 994 O O . PHE A 1 127 ? -9.474 -11.818 -22.391 1.00 88.19 127 PHE A O 1
ATOM 1001 N N . GLY A 1 128 ? -7.521 -12.896 -22.621 1.00 81.44 128 GLY A N 1
ATOM 1002 C CA . GLY A 1 128 ? -7.147 -12.271 -23.897 1.00 81.44 128 GLY A CA 1
ATOM 1003 C C . GLY A 1 128 ? -6.906 -10.758 -23.813 1.00 81.44 128 GLY A C 1
ATOM 1004 O O . GLY A 1 128 ? -7.127 -10.042 -24.790 1.00 81.44 128 GLY A O 1
ATOM 1005 N N . LEU A 1 129 ? -6.495 -10.256 -22.648 1.00 82.44 129 LEU A N 1
ATOM 1006 C CA . LEU A 1 129 ? -6.319 -8.829 -22.384 1.00 82.44 129 LEU A CA 1
ATOM 1007 C C . LEU A 1 129 ? -4.897 -8.352 -22.738 1.00 82.44 129 LEU A C 1
ATOM 1009 O O . LEU A 1 129 ? -3.927 -9.092 -22.559 1.00 82.44 129 LEU A O 1
ATOM 1013 N N . PRO A 1 130 ? -4.737 -7.106 -23.221 1.00 74.69 130 PRO A N 1
ATOM 1014 C CA . PRO A 1 130 ? -3.426 -6.560 -23.556 1.00 74.69 130 PRO A CA 1
ATOM 1015 C C . PRO A 1 130 ? -2.590 -6.274 -22.298 1.00 74.69 130 PRO A C 1
ATOM 1017 O O . PRO A 1 130 ? -3.011 -5.529 -21.418 1.00 74.69 130 PRO A O 1
ATOM 1020 N N . ASN A 1 131 ? -1.347 -6.765 -22.257 1.00 68.94 131 ASN A N 1
ATOM 1021 C CA . ASN A 1 131 ? -0.425 -6.592 -21.121 1.00 68.94 131 ASN A CA 1
ATOM 1022 C C . ASN A 1 131 ? 0.339 -5.245 -21.133 1.00 68.94 131 ASN A C 1
ATOM 1024 O O . ASN A 1 131 ? 1.501 -5.178 -20.742 1.00 68.94 131 ASN A O 1
ATOM 1028 N N . ARG A 1 132 ? -0.280 -4.186 -21.680 1.00 65.31 132 ARG A N 1
ATOM 1029 C CA . ARG A 1 132 ? 0.214 -2.790 -21.724 1.00 65.31 132 ARG A CA 1
ATOM 1030 C C . ARG A 1 132 ? 1.730 -2.624 -21.979 1.00 65.31 132 ARG A C 1
ATOM 1032 O O . ARG A 1 132 ? 2.380 -1.793 -21.360 1.00 65.31 132 ARG A O 1
ATOM 1039 N N . ASN A 1 133 ? 2.281 -3.395 -22.919 1.00 61.50 133 ASN A N 1
ATOM 1040 C CA . ASN A 1 133 ? 3.698 -3.371 -23.312 1.00 61.50 133 ASN A CA 1
ATOM 1041 C C . ASN A 1 133 ? 4.721 -3.835 -22.243 1.00 61.50 133 ASN A C 1
ATOM 1043 O O . ASN A 1 133 ? 5.920 -3.655 -22.451 1.00 61.50 133 ASN A O 1
ATOM 1047 N N . ARG A 1 134 ? 4.296 -4.503 -21.152 1.00 60.44 134 ARG A N 1
ATOM 1048 C CA . ARG A 1 134 ? 5.205 -5.077 -20.131 1.00 60.44 134 ARG A CA 1
ATOM 1049 C C . ARG A 1 134 ? 6.154 -6.162 -20.667 1.00 60.44 134 ARG A C 1
ATOM 1051 O O . ARG A 1 134 ? 7.132 -6.490 -20.018 1.00 60.44 134 ARG A O 1
ATOM 1058 N N . GLY A 1 135 ? 5.928 -6.675 -21.880 1.00 59.59 135 GLY A N 1
ATOM 1059 C CA . GLY A 1 135 ? 6.858 -7.602 -22.540 1.00 59.59 135 GLY A CA 1
ATOM 1060 C C . GLY A 1 135 ? 8.190 -6.977 -22.988 1.00 59.59 135 GLY A C 1
ATOM 1061 O O . GLY A 1 135 ? 9.072 -7.710 -23.422 1.00 59.59 135 GLY A O 1
ATOM 1062 N N . ALA A 1 136 ? 8.335 -5.647 -22.922 1.00 58.06 136 ALA A N 1
ATOM 1063 C CA . ALA A 1 136 ? 9.550 -4.923 -23.312 1.00 58.06 136 ALA A CA 1
ATOM 1064 C C . ALA A 1 136 ? 10.407 -4.447 -22.120 1.00 58.06 136 ALA A C 1
ATOM 1066 O O . ALA A 1 136 ? 11.457 -3.841 -22.335 1.00 58.06 136 ALA A O 1
ATOM 1067 N N . VAL A 1 137 ? 9.970 -4.701 -20.883 1.00 61.75 137 VAL A N 1
ATOM 1068 C CA . VAL A 1 137 ? 10.689 -4.343 -19.649 1.00 61.75 137 VAL A CA 1
ATOM 1069 C C . VAL A 1 137 ? 11.135 -5.605 -18.916 1.00 61.75 137 VAL A C 1
ATOM 1071 O O . VAL A 1 137 ? 10.568 -6.681 -19.107 1.00 61.75 137 VAL A O 1
ATOM 1074 N N . ALA A 1 138 ? 12.191 -5.497 -18.112 1.00 63.06 138 ALA A N 1
ATOM 1075 C CA . ALA A 1 138 ? 12.656 -6.620 -17.312 1.00 63.06 138 ALA A CA 1
ATOM 1076 C C . ALA A 1 138 ? 11.612 -6.961 -16.237 1.00 63.06 138 ALA A C 1
ATOM 1078 O O . ALA A 1 138 ? 11.205 -6.092 -15.474 1.00 63.06 138 ALA A O 1
ATOM 1079 N N . GLN A 1 139 ? 11.179 -8.221 -16.205 1.00 67.94 139 GLN A N 1
ATOM 1080 C CA . GLN A 1 139 ? 10.216 -8.724 -15.223 1.00 67.94 139 GLN A CA 1
ATOM 1081 C C . GLN A 1 139 ? 10.853 -8.865 -13.834 1.00 67.94 139 GLN A C 1
ATOM 1083 O O . GLN A 1 139 ? 12.070 -9.051 -13.725 1.00 67.94 139 GLN A O 1
ATOM 1088 N N . ASP A 1 140 ? 10.019 -8.833 -12.792 1.00 69.50 140 ASP A N 1
ATOM 1089 C CA . ASP A 1 140 ? 10.409 -9.025 -11.390 1.00 69.50 140 ASP A CA 1
ATOM 1090 C C . ASP A 1 140 ? 11.447 -7.994 -10.885 1.00 69.50 140 ASP A C 1
ATOM 1092 O O . ASP A 1 140 ? 12.253 -8.288 -9.993 1.00 69.50 140 ASP A O 1
ATOM 1096 N N . GLN A 1 141 ? 11.457 -6.778 -11.447 1.00 75.81 141 GLN A N 1
ATOM 1097 C CA . GLN A 1 141 ? 12.392 -5.709 -11.075 1.00 75.81 141 GLN A CA 1
ATOM 1098 C C . GLN A 1 141 ? 11.684 -4.490 -10.498 1.00 75.81 141 GLN A C 1
ATOM 1100 O O . GLN A 1 141 ? 10.709 -3.988 -11.048 1.00 75.81 141 GLN A O 1
ATOM 1105 N N . LEU A 1 142 ? 12.205 -3.997 -9.373 1.00 85.12 142 LEU A N 1
ATOM 1106 C CA . LEU A 1 142 ? 11.816 -2.696 -8.852 1.00 85.12 142 LEU A CA 1
ATOM 1107 C C . LEU A 1 142 ? 12.580 -1.669 -9.680 1.00 85.12 142 LEU A C 1
ATOM 1109 O O . LEU A 1 142 ? 13.809 -1.713 -9.708 1.00 85.12 142 LEU A O 1
ATOM 1113 N N . ASN A 1 143 ? 11.878 -0.757 -10.340 1.00 87.69 143 ASN A N 1
ATOM 1114 C CA . ASN A 1 143 ? 12.490 0.294 -11.142 1.00 87.69 143 ASN A CA 1
ATOM 1115 C C . ASN A 1 143 ? 11.766 1.618 -10.909 1.00 87.69 143 ASN A C 1
ATOM 1117 O O . ASN A 1 143 ? 10.806 1.957 -11.605 1.00 87.69 143 ASN A O 1
ATOM 1121 N N . TYR A 1 144 ? 12.246 2.375 -9.921 1.00 89.94 144 TYR A N 1
ATOM 1122 C CA . TYR A 1 144 ? 11.880 3.777 -9.758 1.00 89.94 144 TYR A CA 1
ATOM 1123 C C . TYR A 1 144 ? 13.035 4.637 -10.249 1.00 89.94 144 TYR A C 1
ATOM 1125 O O . TYR A 1 144 ? 14.041 4.839 -9.562 1.00 89.94 144 TYR A O 1
ATOM 1133 N N . HIS A 1 145 ? 12.876 5.138 -11.463 1.00 89.62 145 HIS A N 1
ATOM 1134 C CA . HIS A 1 145 ? 13.879 5.903 -12.171 1.00 89.62 145 HIS A CA 1
ATOM 1135 C C . HIS A 1 145 ? 13.316 7.251 -12.587 1.00 89.62 145 HIS A C 1
ATOM 1137 O O . HIS A 1 145 ? 12.212 7.368 -13.119 1.00 89.62 145 HIS A O 1
ATOM 1143 N N . TRP A 1 146 ? 14.101 8.284 -12.335 1.00 90.62 146 TRP A N 1
ATOM 1144 C CA . TRP A 1 146 ? 13.842 9.623 -12.819 1.00 90.62 146 TRP A CA 1
ATOM 1145 C C . TRP A 1 146 ? 15.154 10.229 -13.294 1.00 90.62 146 TRP A C 1
ATOM 1147 O O . TRP A 1 146 ? 16.183 10.082 -12.630 1.00 90.62 146 TRP A O 1
ATOM 1157 N N . GLN A 1 147 ? 15.120 10.917 -14.428 1.00 91.50 147 GLN A N 1
ATOM 1158 C CA . GLN A 1 147 ? 16.265 11.657 -14.946 1.00 91.50 147 GLN A CA 1
ATOM 1159 C C . GLN A 1 147 ? 15.820 12.938 -15.644 1.00 91.50 147 GLN A C 1
ATOM 1161 O O . GLN A 1 147 ? 14.749 12.982 -16.254 1.00 91.50 147 GLN A O 1
ATOM 1166 N N . ASN A 1 148 ? 16.683 13.951 -15.608 1.00 88.81 148 ASN A N 1
ATOM 1167 C CA . ASN A 1 148 ? 16.533 15.172 -16.392 1.00 88.81 148 ASN A CA 1
ATOM 1168 C C . ASN A 1 148 ? 17.790 15.491 -17.220 1.00 88.81 148 ASN A C 1
ATOM 1170 O O . ASN A 1 148 ? 18.894 15.017 -16.938 1.00 88.81 148 ASN A O 1
ATOM 1174 N N . SER A 1 149 ? 17.627 16.358 -18.219 1.00 81.31 149 SER A N 1
ATOM 1175 C CA . SER A 1 149 ? 18.679 16.828 -19.136 1.00 81.31 149 SER A CA 1
ATOM 1176 C C . SER A 1 149 ? 19.915 17.417 -18.446 1.00 81.31 149 SER A C 1
ATOM 1178 O O . SER A 1 149 ? 20.979 17.495 -19.053 1.00 81.31 149 SER A O 1
ATOM 1180 N N . CYS A 1 150 ? 19.781 17.854 -17.191 1.00 75.69 150 CYS A N 1
ATOM 1181 C CA . CYS A 1 150 ? 20.829 18.506 -16.405 1.00 75.69 150 CYS A CA 1
ATOM 1182 C C . CYS A 1 150 ? 21.621 17.521 -15.523 1.00 75.69 150 CYS A C 1
ATOM 1184 O O . CYS A 1 150 ? 22.285 17.950 -14.581 1.00 75.69 150 CYS A O 1
ATOM 1186 N N . ALA A 1 151 ? 21.551 16.218 -15.821 1.00 65.50 151 ALA A N 1
ATOM 1187 C CA . ALA A 1 151 ? 22.247 15.130 -15.127 1.00 65.50 151 ALA A CA 1
ATOM 1188 C C . ALA A 1 151 ? 21.787 14.855 -13.680 1.00 65.50 151 ALA A C 1
ATOM 1190 O O . ALA A 1 151 ? 22.480 14.157 -12.939 1.00 65.50 151 ALA A O 1
ATOM 1191 N N . SER A 1 152 ? 20.615 15.351 -13.261 1.00 70.12 152 SER A N 1
ATOM 1192 C CA . SER A 1 152 ? 20.001 14.890 -12.010 1.00 70.12 152 SER A CA 1
ATOM 1193 C C . SER A 1 152 ? 19.297 13.564 -12.267 1.00 70.12 152 SER A C 1
ATOM 1195 O O . SER A 1 152 ? 18.449 13.477 -13.153 1.00 70.12 152 SER A O 1
ATOM 1197 N N . GLN A 1 153 ? 19.658 12.541 -11.497 1.00 83.25 153 GLN A N 1
ATOM 1198 C CA . GLN A 1 153 ? 19.095 11.205 -11.617 1.00 83.25 153 GLN A CA 1
ATOM 1199 C C . GLN A 1 153 ? 18.745 10.669 -10.231 1.00 83.25 153 GLN A C 1
ATOM 1201 O O . GLN A 1 153 ? 19.558 10.728 -9.307 1.00 83.25 153 GLN A O 1
ATOM 1206 N N . VAL A 1 154 ? 17.547 10.109 -10.103 1.00 84.75 154 VAL A N 1
ATOM 1207 C CA . VAL A 1 154 ? 17.169 9.254 -8.978 1.00 84.75 154 VAL A CA 1
ATOM 1208 C C . VAL A 1 154 ? 16.998 7.855 -9.530 1.00 84.75 154 VAL A C 1
ATOM 1210 O O . VAL A 1 154 ? 16.309 7.655 -10.528 1.00 84.75 154 VAL A O 1
ATOM 1213 N N . ASN A 1 155 ? 17.656 6.893 -8.894 1.00 87.12 155 ASN A N 1
ATOM 1214 C CA . ASN A 1 155 ? 17.550 5.505 -9.287 1.00 87.12 155 ASN A CA 1
ATOM 1215 C C . ASN A 1 155 ? 17.402 4.615 -8.054 1.00 87.12 155 ASN A C 1
ATOM 1217 O O . ASN A 1 155 ? 18.338 4.490 -7.263 1.00 87.12 155 ASN A O 1
ATOM 1221 N N . ILE A 1 156 ? 16.226 4.018 -7.895 1.00 83.62 156 ILE A N 1
ATOM 1222 C CA . ILE A 1 156 ? 15.947 3.011 -6.877 1.00 83.62 156 ILE A 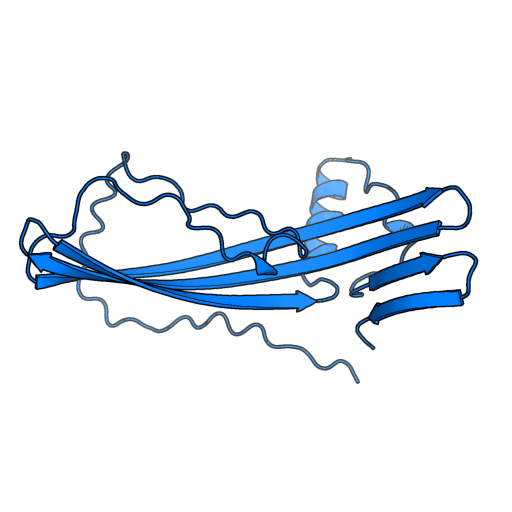CA 1
ATOM 1223 C C . ILE A 1 156 ? 15.585 1.737 -7.629 1.00 83.62 156 ILE A C 1
ATOM 1225 O O . ILE A 1 156 ? 14.473 1.590 -8.134 1.00 83.62 156 ILE A O 1
ATOM 1229 N N . MET A 1 157 ? 16.558 0.834 -7.705 1.00 81.19 157 MET A N 1
ATOM 1230 C CA . MET A 1 157 ? 16.412 -0.477 -8.323 1.00 81.19 157 MET A CA 1
ATOM 1231 C C . MET A 1 157 ? 16.779 -1.572 -7.327 1.00 81.19 157 MET A C 1
ATOM 1233 O O . MET A 1 157 ? 17.683 -1.385 -6.506 1.00 81.19 157 MET A O 1
ATOM 1237 N N . ASN A 1 158 ? 16.094 -2.712 -7.398 1.00 72.69 158 ASN A N 1
ATOM 1238 C CA . ASN A 1 158 ? 16.600 -3.936 -6.780 1.00 72.69 158 ASN A CA 1
ATOM 1239 C C . ASN A 1 158 ? 17.644 -4.577 -7.724 1.00 72.69 158 ASN A C 1
ATOM 1241 O O . ASN A 1 158 ? 17.611 -4.381 -8.936 1.00 72.69 158 ASN A O 1
ATOM 1245 N N . SER A 1 159 ? 18.649 -5.242 -7.149 1.00 49.53 159 SER A N 1
ATOM 1246 C CA . SER A 1 159 ? 19.801 -5.814 -7.870 1.00 49.53 159 SER A CA 1
ATOM 1247 C C . SER A 1 159 ? 19.560 -7.234 -8.362 1.00 49.53 159 SER A C 1
ATOM 1249 O O . SER A 1 159 ? 19.083 -8.025 -7.511 1.00 49.53 159 SER A O 1
#

Secondary structure (DSSP, 8-state):
------------------------TTSPP------TTTGGG-PPPP--SSPPPTT-EEEEEEEEEEEEEEEEEETTEEEEEEEEEEEEEEEEEEEEETTEEEEEEEEEEEEES-SSHHHHHHHHHHHT---TTGGGS-TT--EEEEE-TTS-EEEEE--

Foldseek 3Di:
DDPPPPPPPPPDPPPDPPPPPPPPVQFDDFDDDQPPVCVVVPDDTGGDPAADAAFDKDKDKDKDKDFDFDWDDDDQKIWTFGWMKIKIKIKMWHDNHNVDIDMDIDIDIDTWQDPCPVVVVVVCVVVVHDPPPCVVDDGRKGWTWIDGPVGDIDTDIDD

Sequence (159 aa):
VKRSQLFLILVLPLAATPAVAVNDIFEPFVTSNLSPFVQTHNL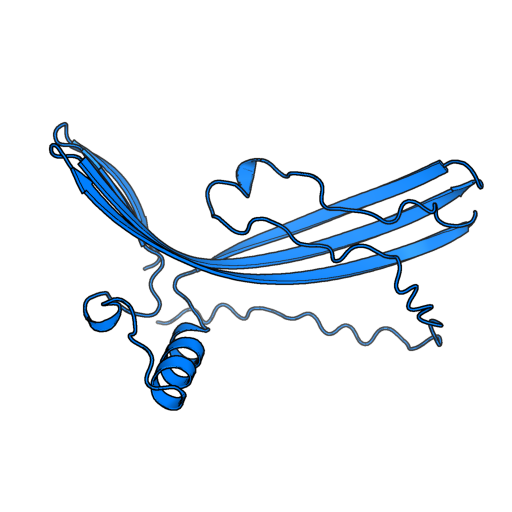PSARPAKLLKKGTMRIRLTSEIANNFTSDSSSGESITIDGETWRNQLHISYGLSDRWELGIAIPHIIHDGGSFDGFIEDWHKVFGLPNRNRGAVAQDQLNYHWQNSCASQVNIMNS